Protein AF-A0A929DYA6-F1 (afdb_monomer_lite)

Secondary structure (DSSP, 8-state):
-TTPPEEE-SS-EEEPTTS-EEEESS-EEE--SS--SSTTB--SHHHHTT---

Sequence (53 aa):
MAGGPLKVTGPKRIKGSDGKIIKKDEPVFLCRCGNSSNKPFCDGTHKRNGFSE

pLDDT: mean 92.2, std 7.12, range [53.28, 96.88]

Structure (mmCIF, N/CA/C/O backbone):
data_AF-A0A929DYA6-F1
#
_entry.id   AF-A0A929DYA6-F1
#
loop_
_atom_site.group_PDB
_atom_site.id
_atom_site.type_symbol
_atom_site.label_atom_id
_atom_site.label_alt_id
_atom_site.label_comp_id
_atom_site.label_asym_id
_atom_site.label_entity_id
_atom_site.label_seq_id
_atom_site.pdbx_PDB_ins_code
_atom_site.Cartn_x
_atom_site.Cartn_y
_atom_site.Cartn_z
_atom_site.occupancy
_atom_site.B_iso_or_equiv
_atom_site.auth_seq_id
_atom_site.auth_comp_id
_atom_site.auth_asym_id
_atom_site.auth_atom_id
_atom_site.pdbx_PDB_model_num
ATOM 1 N N . MET A 1 1 ? 11.667 11.020 -2.691 1.00 53.28 1 MET A N 1
ATOM 2 C CA . MET A 1 1 ? 11.638 10.114 -3.856 1.00 53.28 1 MET A CA 1
ATOM 3 C C . MET A 1 1 ? 10.302 10.308 -4.548 1.00 53.28 1 MET A C 1
ATOM 5 O O . MET A 1 1 ? 9.285 9.979 -3.945 1.00 53.28 1 MET A O 1
ATOM 9 N N . ALA A 1 2 ? 10.297 10.910 -5.738 1.00 74.62 2 ALA A N 1
ATOM 10 C CA . ALA A 1 2 ? 9.130 10.857 -6.624 1.00 74.62 2 ALA A CA 1
ATOM 11 C C . ALA A 1 2 ? 8.808 9.376 -6.933 1.00 74.62 2 ALA A C 1
ATOM 13 O O . ALA A 1 2 ? 9.722 8.550 -6.878 1.00 74.62 2 ALA A O 1
ATOM 14 N N . GLY A 1 3 ? 7.541 9.003 -7.139 1.00 84.81 3 GLY A N 1
ATOM 15 C CA . GLY A 1 3 ? 7.162 7.600 -7.368 1.00 84.81 3 GLY A CA 1
ATOM 16 C C . GLY A 1 3 ? 7.036 6.717 -6.117 1.00 84.81 3 GLY A C 1
ATOM 17 O O . GLY A 1 3 ? 7.040 5.489 -6.201 1.00 84.81 3 GLY A O 1
ATOM 18 N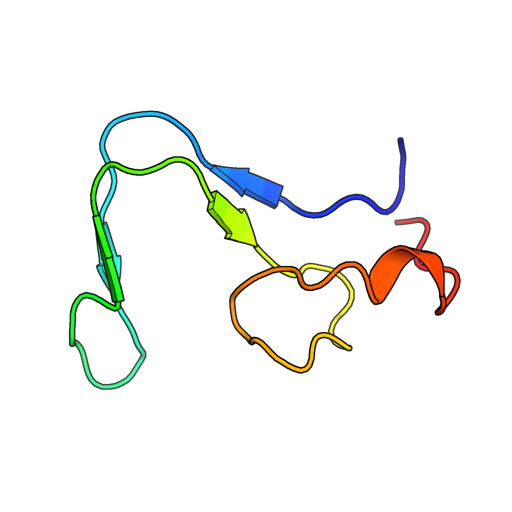 N . GLY A 1 4 ? 6.961 7.302 -4.921 1.00 90.94 4 GLY A N 1
ATOM 19 C CA . GLY A 1 4 ? 6.832 6.546 -3.671 1.00 90.94 4 GLY A CA 1
ATOM 20 C C . GLY A 1 4 ? 5.388 6.148 -3.318 1.00 90.94 4 GLY A C 1
ATOM 21 O O . GLY A 1 4 ? 4.426 6.725 -3.832 1.00 90.94 4 GLY A O 1
ATOM 22 N N . PRO A 1 5 ? 5.201 5.186 -2.397 1.00 95.56 5 PRO A N 1
ATOM 23 C CA . PRO A 1 5 ? 3.897 4.924 -1.797 1.00 95.56 5 PRO A CA 1
ATOM 24 C C . PRO A 1 5 ? 3.452 6.076 -0.887 1.00 95.56 5 PRO A C 1
ATOM 26 O O . PRO A 1 5 ? 4.271 6.855 -0.394 1.00 95.56 5 PRO A O 1
ATOM 29 N N . LEU A 1 6 ? 2.152 6.142 -0.590 1.00 94.25 6 LEU A N 1
ATOM 30 C CA . LEU A 1 6 ? 1.626 7.102 0.382 1.00 94.25 6 LEU A CA 1
ATOM 31 C C . LEU A 1 6 ? 1.879 6.589 1.800 1.00 94.25 6 LEU A C 1
ATOM 33 O O . LEU A 1 6 ? 1.357 5.542 2.186 1.00 94.25 6 LEU A O 1
ATOM 37 N N . LYS A 1 7 ? 2.666 7.326 2.584 1.00 95.25 7 LYS A N 1
ATOM 38 C CA . LYS A 1 7 ? 2.892 7.021 3.999 1.00 95.25 7 LYS A CA 1
ATOM 39 C C . LYS A 1 7 ? 1.753 7.603 4.835 1.00 95.25 7 LYS A C 1
ATOM 41 O O . LYS A 1 7 ? 1.570 8.815 4.857 1.00 95.25 7 LYS A O 1
ATOM 46 N N . VAL A 1 8 ? 1.027 6.748 5.551 1.00 94.81 8 VAL A N 1
ATOM 47 C CA . VAL A 1 8 ? -0.058 7.153 6.456 1.00 94.81 8 VAL A CA 1
ATOM 48 C C . VAL A 1 8 ? 0.370 6.904 7.899 1.00 94.81 8 VAL A C 1
ATOM 50 O O . VAL A 1 8 ? 0.625 5.766 8.297 1.00 94.81 8 VAL A O 1
ATOM 53 N N . THR A 1 9 ? 0.440 7.969 8.694 1.00 94.75 9 THR A N 1
ATOM 54 C CA . THR A 1 9 ? 0.839 7.953 10.113 1.00 94.75 9 THR A CA 1
ATOM 55 C C . THR A 1 9 ? -0.256 8.542 11.007 1.00 94.75 9 THR A C 1
ATOM 57 O O . THR A 1 9 ? -1.235 9.086 10.508 1.00 94.75 9 THR A O 1
ATOM 60 N N . GLY A 1 10 ? -0.101 8.422 12.331 1.00 92.00 10 GLY A N 1
ATOM 61 C CA . GLY A 1 10 ? -1.075 8.922 13.314 1.00 92.00 10 GLY A CA 1
ATOM 6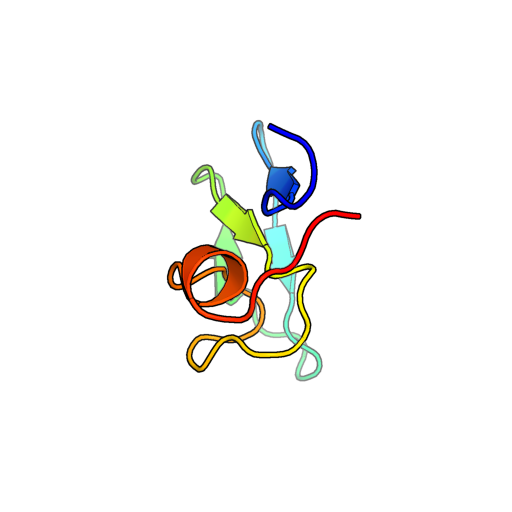2 C C . GLY A 1 10 ? -2.171 7.908 13.665 1.00 92.00 10 GLY A C 1
ATOM 63 O O . GLY A 1 10 ? -2.034 6.736 13.305 1.00 92.00 10 GLY A O 1
ATOM 64 N N . PRO A 1 11 ? -3.226 8.323 14.382 1.00 89.19 11 PRO A N 1
ATOM 65 C CA . PRO A 1 11 ? -4.399 7.495 14.630 1.00 89.19 11 PRO A CA 1
ATOM 66 C C . PRO A 1 11 ? -5.235 7.367 13.352 1.00 89.19 11 PRO A C 1
ATOM 68 O O . PRO A 1 11 ? -5.582 8.359 12.716 1.00 89.19 11 PRO A O 1
ATOM 71 N N . LYS A 1 12 ? -5.535 6.134 12.939 1.00 91.62 12 LYS A N 1
ATOM 72 C CA . LYS A 1 12 ? -6.281 5.852 11.698 1.00 91.62 12 LYS A CA 1
ATOM 73 C C . LYS A 1 12 ? -6.922 4.483 11.725 1.00 91.62 12 LYS A C 1
ATOM 75 O O . LYS A 1 12 ? -6.450 3.559 12.388 1.00 91.62 12 LYS A O 1
ATOM 80 N N . ARG A 1 13 ? -7.974 4.343 10.923 1.00 94.31 13 ARG A N 1
ATOM 81 C CA . ARG A 1 13 ? -8.658 3.078 10.663 1.00 94.31 13 ARG A CA 1
ATOM 82 C C . ARG A 1 13 ? -8.822 2.928 9.160 1.00 94.31 13 ARG A C 1
ATOM 84 O O . ARG A 1 13 ? -9.460 3.762 8.529 1.00 94.31 13 ARG A O 1
ATOM 91 N N . ILE A 1 14 ? -8.244 1.874 8.601 1.00 93.31 14 ILE A N 1
ATOM 92 C CA . ILE A 1 14 ? -8.386 1.547 7.185 1.00 93.31 14 ILE A CA 1
ATOM 93 C C . ILE A 1 14 ? -9.500 0.520 7.075 1.00 93.31 14 ILE A C 1
ATOM 95 O O . ILE A 1 14 ? -9.410 -0.562 7.659 1.00 93.31 14 ILE A O 1
ATOM 99 N N . LYS A 1 15 ? -10.557 0.898 6.362 1.00 95.69 15 LYS A N 1
ATOM 100 C CA . LYS A 1 15 ? -11.747 0.088 6.125 1.00 95.69 15 LYS A CA 1
ATOM 101 C C . LYS A 1 15 ? -11.675 -0.474 4.704 1.00 95.69 15 LYS A C 1
ATOM 103 O O . LYS A 1 15 ? -11.426 0.282 3.769 1.00 95.69 15 LYS A O 1
ATOM 108 N N . GLY A 1 16 ? -11.844 -1.785 4.565 1.00 92.50 16 GLY A N 1
ATOM 109 C CA . GLY A 1 16 ? -12.012 -2.434 3.266 1.00 92.50 16 GLY A CA 1
ATOM 110 C C . GLY A 1 16 ? -13.376 -2.113 2.656 1.00 92.50 16 GLY A C 1
ATOM 111 O O . GLY A 1 16 ? -14.265 -1.598 3.338 1.00 92.50 16 GLY A O 1
ATOM 112 N N . SER A 1 17 ? -13.559 -2.433 1.377 1.00 92.38 17 SER A N 1
ATOM 113 C CA . SER A 1 17 ? -14.831 -2.221 0.671 1.00 92.38 17 SER A CA 1
ATOM 114 C C . SER A 1 17 ? -15.996 -3.004 1.293 1.00 92.38 17 SER A C 1
ATOM 116 O O . SER A 1 17 ? -17.129 -2.542 1.273 1.00 92.38 17 SER A O 1
ATOM 118 N N . ASP A 1 18 ? -15.707 -4.157 1.898 1.00 94.62 18 ASP A N 1
ATOM 119 C CA . ASP A 1 18 ? -16.631 -5.002 2.670 1.00 94.62 18 ASP A CA 1
ATOM 120 C C . ASP A 1 18 ? -16.980 -4.419 4.052 1.00 94.62 18 ASP A C 1
ATOM 122 O O . ASP A 1 18 ? -17.882 -4.869 4.751 1.00 94.62 18 ASP A O 1
ATOM 126 N N . GLY A 1 19 ? -16.251 -3.387 4.457 1.00 92.81 19 GLY A N 1
ATOM 127 C CA . GLY A 1 19 ? -16.476 -2.642 5.673 1.00 92.81 19 GLY A CA 1
ATOM 128 C C . GLY A 1 19 ? -15.730 -3.128 6.910 1.00 92.81 19 GLY A C 1
ATOM 129 O O . GLY A 1 19 ? -15.802 -2.465 7.952 1.00 92.81 19 GLY A O 1
ATOM 130 N N . LYS A 1 20 ? -14.947 -4.202 6.800 1.00 94.88 20 LYS A N 1
ATOM 131 C CA . LYS A 1 20 ? -14.031 -4.640 7.851 1.00 94.88 20 LYS A CA 1
ATOM 132 C C . LYS A 1 20 ? -12.857 -3.678 8.005 1.00 94.88 20 LYS A C 1
ATOM 134 O O . LYS A 1 20 ? -12.342 -3.111 7.042 1.00 94.88 20 LYS A O 1
ATOM 139 N N . ILE A 1 21 ? -12.390 -3.523 9.241 1.00 93.56 21 ILE A N 1
ATOM 140 C CA . ILE A 1 21 ? -11.134 -2.825 9.517 1.00 93.56 21 ILE A CA 1
ATOM 141 C C . ILE A 1 21 ? -9.966 -3.760 9.195 1.00 93.56 21 ILE A C 1
ATOM 143 O O . ILE A 1 21 ? -9.836 -4.814 9.814 1.00 93.56 21 ILE A O 1
ATOM 147 N N . ILE A 1 22 ? -9.115 -3.359 8.250 1.00 93.56 22 ILE A N 1
ATOM 148 C CA . ILE A 1 22 ? -7.947 -4.142 7.813 1.00 93.56 22 ILE A CA 1
ATOM 149 C C . ILE A 1 22 ? -6.653 -3.717 8.516 1.00 93.56 22 ILE A C 1
ATOM 151 O O . ILE A 1 22 ? -5.784 -4.549 8.762 1.00 93.56 22 ILE A O 1
ATOM 155 N N . LYS A 1 23 ? -6.530 -2.438 8.893 1.00 93.19 23 LYS A N 1
ATOM 156 C CA . LYS A 1 23 ? -5.424 -1.908 9.704 1.00 93.19 23 LYS A CA 1
ATOM 157 C C . LYS A 1 23 ? -5.914 -0.775 10.600 1.00 93.19 23 LYS A C 1
ATOM 159 O O . LYS A 1 23 ? -6.773 0.016 10.204 1.00 93.19 23 LYS A O 1
ATOM 164 N N . LYS A 1 24 ? -5.353 -0.694 11.804 1.00 93.88 24 LYS A N 1
ATOM 165 C CA . LYS A 1 24 ? -5.669 0.326 12.806 1.00 93.88 24 LYS A CA 1
ATOM 166 C C . LYS A 1 24 ? -4.383 0.765 13.505 1.00 93.88 24 LYS A C 1
ATOM 168 O O . LYS A 1 24 ? -3.576 -0.085 13.854 1.00 93.88 24 LYS A O 1
ATOM 173 N N . ASP A 1 25 ? -4.209 2.076 13.655 1.00 89.56 25 ASP A N 1
ATOM 174 C CA . ASP A 1 25 ? -3.172 2.757 14.451 1.00 89.56 25 ASP A CA 1
ATOM 175 C C . ASP A 1 25 ? -1.689 2.444 14.145 1.00 89.56 25 ASP A C 1
ATOM 177 O O . ASP A 1 25 ? -0.820 3.226 14.513 1.00 89.56 25 ASP A O 1
ATOM 181 N N . GLU A 1 26 ? -1.368 1.485 13.278 1.00 90.75 26 GLU A N 1
ATOM 182 C CA . GLU A 1 26 ? -0.005 1.200 12.794 1.00 90.75 26 GLU A CA 1
ATOM 183 C C . GLU A 1 26 ? 0.338 1.977 11.510 1.00 90.75 26 GLU A C 1
ATOM 185 O O . GLU A 1 26 ? -0.508 2.053 10.618 1.00 90.75 26 GLU A O 1
ATOM 190 N N . PRO A 1 27 ? 1.513 2.626 11.390 1.00 94.12 27 PRO A N 1
ATOM 191 C CA . PRO A 1 27 ? 1.905 3.307 10.157 1.00 94.12 27 PRO A CA 1
ATOM 192 C C . PRO A 1 27 ? 1.878 2.354 8.960 1.00 94.12 27 PRO A C 1
ATOM 194 O O . PRO A 1 27 ? 2.408 1.250 9.023 1.00 94.12 27 PRO A O 1
ATOM 197 N N . VAL A 1 28 ? 1.290 2.801 7.852 1.00 95.69 28 VAL A N 1
ATOM 198 C CA . VAL A 1 28 ? 1.203 1.995 6.629 1.00 95.69 28 VAL A CA 1
ATOM 199 C C . VAL A 1 28 ? 1.739 2.746 5.424 1.00 95.69 28 VAL A C 1
ATOM 201 O O . VAL A 1 28 ? 1.803 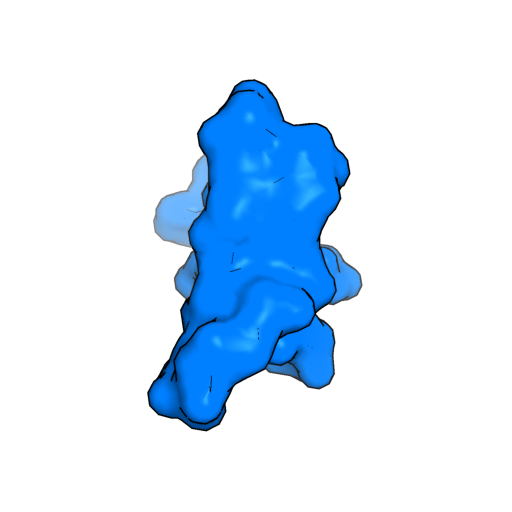3.977 5.404 1.00 95.69 28 VAL A O 1
ATOM 204 N N . PHE A 1 29 ? 2.059 1.980 4.388 1.00 96.50 29 PHE A N 1
ATOM 205 C CA . PHE A 1 29 ? 2.383 2.484 3.065 1.00 96.50 29 PHE A CA 1
ATOM 206 C C . PHE A 1 29 ? 1.326 1.986 2.087 1.00 96.50 29 PHE A C 1
ATOM 208 O O . PHE A 1 29 ? 1.194 0.779 1.888 1.00 96.50 29 PHE A O 1
ATOM 215 N N . LEU A 1 30 ? 0.565 2.899 1.491 1.00 95.88 30 LEU A N 1
ATOM 216 C CA . LEU A 1 30 ? -0.455 2.564 0.503 1.00 95.88 30 LEU A CA 1
ATOM 217 C C . LEU A 1 30 ? 0.144 2.553 -0.900 1.00 95.88 30 LEU A C 1
ATOM 219 O O . LEU A 1 30 ? 0.962 3.406 -1.258 1.00 95.88 30 LEU A O 1
ATOM 223 N N . CYS A 1 31 ? -0.266 1.566 -1.691 1.00 96.50 31 CYS A N 1
ATOM 224 C CA . CYS A 1 31 ? 0.122 1.471 -3.086 1.00 96.50 31 CYS A CA 1
ATOM 225 C C . CYS A 1 31 ? -0.468 2.650 -3.865 1.00 96.50 31 CYS A C 1
ATOM 227 O O . CYS A 1 31 ? -1.673 2.881 -3.832 1.00 96.50 31 CYS A O 1
ATOM 229 N N . ARG A 1 32 ? 0.397 3.354 -4.599 1.00 94.94 32 ARG A N 1
ATOM 230 C CA . ARG A 1 32 ? 0.002 4.382 -5.570 1.00 94.94 32 ARG A CA 1
ATOM 231 C C . ARG A 1 32 ? 0.302 3.983 -7.019 1.00 94.94 32 ARG A C 1
ATOM 233 O O . ARG A 1 32 ? -0.314 4.509 -7.929 1.00 94.94 32 ARG A O 1
ATOM 240 N N . CYS A 1 33 ? 1.183 3.002 -7.234 1.00 95.56 33 CYS A N 1
ATOM 241 C CA . CYS A 1 33 ? 1.627 2.581 -8.568 1.00 95.56 33 CYS A CA 1
ATOM 242 C C . CYS A 1 33 ? 0.692 1.590 -9.288 1.00 95.56 33 CYS A C 1
ATOM 244 O O . CYS A 1 33 ? 1.041 1.097 -10.358 1.00 95.56 33 CYS A O 1
ATOM 246 N N . GLY A 1 34 ? -0.422 1.179 -8.670 1.00 94.81 34 GLY A N 1
ATOM 247 C CA . GLY A 1 34 ? -1.407 0.256 -9.255 1.00 94.81 34 GLY A CA 1
ATOM 248 C C . GLY A 1 34 ? -0.989 -1.218 -9.382 1.00 94.81 34 GLY A C 1
ATOM 249 O O . GLY A 1 34 ? -1.852 -2.067 -9.588 1.00 94.81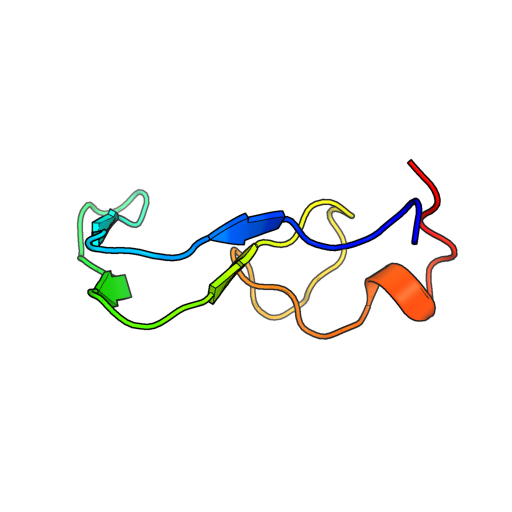 34 GLY A O 1
ATOM 250 N N . ASN A 1 35 ? 0.289 -1.555 -9.194 1.00 96.06 35 ASN A N 1
ATOM 251 C CA . ASN A 1 35 ? 0.846 -2.878 -9.519 1.00 96.06 35 ASN A CA 1
ATOM 252 C C . ASN A 1 35 ? 1.204 -3.747 -8.301 1.00 96.06 35 ASN A C 1
ATOM 254 O O . ASN A 1 35 ? 1.815 -4.801 -8.452 1.00 96.06 35 ASN A O 1
ATOM 258 N N . SER A 1 36 ? 0.861 -3.323 -7.082 1.00 96.88 36 SER A N 1
ATOM 259 C CA . SER A 1 36 ? 1.138 -4.143 -5.897 1.00 96.88 36 SER A CA 1
ATOM 260 C C . SER A 1 36 ? 0.329 -5.442 -5.896 1.00 96.88 36 SER A C 1
ATOM 262 O O . SER A 1 36 ? -0.845 -5.432 -6.264 1.00 96.88 36 SER A O 1
ATOM 264 N N . SER A 1 37 ? 0.930 -6.535 -5.425 1.00 96.75 37 SER A N 1
ATOM 265 C CA . SER A 1 37 ? 0.226 -7.798 -5.153 1.00 96.75 37 SER A CA 1
ATOM 266 C C . SER A 1 37 ? -0.430 -7.825 -3.766 1.00 96.75 37 SER A C 1
ATOM 268 O O . SER A 1 37 ? -1.259 -8.686 -3.498 1.00 96.75 37 SER A O 1
ATOM 270 N N . ASN A 1 38 ? -0.106 -6.865 -2.891 1.00 95.06 38 ASN A N 1
ATOM 271 C CA . ASN A 1 38 ? -0.630 -6.768 -1.524 1.00 95.06 38 ASN A CA 1
ATOM 272 C C . ASN A 1 38 ? -1.578 -5.566 -1.352 1.00 95.06 38 ASN A C 1
ATOM 274 O O . ASN A 1 38 ? -1.487 -4.810 -0.383 1.00 95.06 38 ASN A O 1
ATOM 278 N N . LYS A 1 39 ? -2.458 -5.328 -2.331 1.00 94.31 39 LYS A N 1
ATOM 279 C CA . LYS A 1 39 ? -3.364 -4.168 -2.313 1.00 94.31 39 LYS A CA 1
ATOM 280 C C . LYS A 1 39 ? -4.255 -4.190 -1.061 1.00 94.31 39 LYS A C 1
ATOM 282 O O . LYS A 1 39 ? -4.714 -5.257 -0.664 1.00 94.31 39 LYS A O 1
ATOM 287 N N . PRO A 1 40 ? -4.536 -3.023 -0.455 1.00 94.50 40 PRO A N 1
ATOM 288 C CA . PRO A 1 40 ? -4.187 -1.662 -0.892 1.00 94.50 40 PRO A CA 1
ATOM 289 C C . PRO A 1 40 ? -2.778 -1.195 -0.475 1.00 94.50 40 PRO A C 1
ATOM 291 O O . PRO A 1 40 ? -2.423 -0.033 -0.678 1.00 94.50 40 PRO A O 1
ATOM 294 N N . PHE A 1 41 ? -1.967 -2.065 0.122 1.00 96.44 41 PHE A N 1
ATOM 295 C CA . PHE A 1 41 ? -0.653 -1.725 0.653 1.00 96.44 41 PHE A CA 1
ATOM 296 C C . PHE A 1 41 ? 0.442 -1.816 -0.404 1.00 96.44 41 PHE A C 1
ATOM 298 O O . PHE A 1 41 ? 0.292 -2.438 -1.450 1.00 96.44 41 PHE A O 1
ATOM 305 N N . CYS A 1 42 ? 1.558 -1.153 -0.135 1.00 96.75 42 CYS A N 1
ATOM 306 C CA . CYS A 1 42 ? 2.748 -1.210 -0.962 1.00 96.75 42 CYS A CA 1
ATOM 307 C C . CYS A 1 42 ? 3.609 -2.431 -0.605 1.00 96.75 42 CYS A C 1
ATOM 309 O O . CYS A 1 42 ? 3.958 -2.629 0.554 1.00 96.75 42 CYS A O 1
ATOM 311 N N . ASP A 1 43 ? 4.037 -3.176 -1.621 1.00 96.56 43 ASP A N 1
ATOM 312 C CA . ASP A 1 43 ? 4.946 -4.335 -1.548 1.00 96.56 43 ASP A CA 1
ATOM 313 C C . ASP A 1 43 ? 6.322 -4.062 -2.191 1.00 96.56 43 ASP A C 1
ATOM 315 O O . ASP A 1 43 ? 7.131 -4.965 -2.371 1.00 96.56 43 ASP A O 1
ATOM 319 N N . GLY A 1 44 ? 6.587 -2.813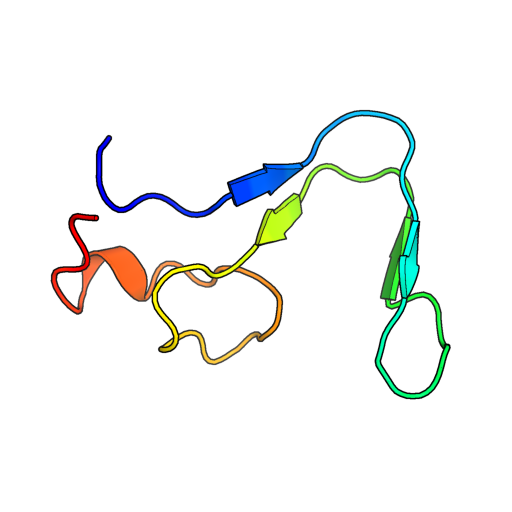 -2.586 1.00 94.44 44 GLY A N 1
ATOM 320 C CA . GLY A 1 44 ? 7.830 -2.420 -3.255 1.00 94.44 44 GLY A CA 1
ATOM 321 C C . GLY A 1 44 ? 7.809 -2.548 -4.780 1.00 94.44 44 GLY A C 1
ATOM 322 O O . GLY A 1 44 ? 8.771 -2.132 -5.422 1.00 94.44 44 GLY A O 1
ATOM 323 N N . THR A 1 45 ? 6.715 -3.024 -5.388 1.00 96.00 45 THR A N 1
ATOM 324 C CA . THR A 1 45 ? 6.618 -3.177 -6.853 1.00 96.00 45 THR A CA 1
ATOM 325 C C . THR A 1 45 ? 6.818 -1.865 -7.621 1.00 96.00 45 THR A C 1
ATOM 327 O O . THR A 1 45 ? 7.369 -1.902 -8.718 1.00 96.00 45 THR A O 1
ATOM 330 N N . HIS A 1 46 ? 6.510 -0.709 -7.015 1.00 94.81 46 HIS A N 1
ATOM 331 C CA . HIS A 1 46 ? 6.779 0.622 -7.588 1.00 94.81 46 HIS A CA 1
ATOM 332 C C . HIS A 1 46 ? 8.249 0.838 -8.004 1.00 94.81 46 HIS A C 1
ATOM 334 O O . HIS A 1 46 ? 8.530 1.565 -8.948 1.00 94.81 46 HIS A O 1
ATOM 340 N N . LYS A 1 47 ? 9.200 0.184 -7.322 1.00 93.38 47 LYS A N 1
ATOM 341 C CA . LYS A 1 47 ? 10.629 0.281 -7.657 1.00 93.38 47 LYS A CA 1
ATOM 342 C C . LYS A 1 47 ? 10.993 -0.510 -8.912 1.00 93.38 47 LYS A C 1
ATOM 344 O O . LYS A 1 47 ? 11.946 -0.164 -9.594 1.00 93.38 47 LYS A O 1
ATOM 349 N N . ARG A 1 48 ? 10.265 -1.598 -9.180 1.00 93.50 48 ARG A N 1
ATOM 350 C CA . ARG A 1 48 ? 10.538 -2.528 -10.287 1.00 93.50 48 ARG A CA 1
ATOM 351 C C . ARG A 1 48 ? 9.813 -2.132 -11.568 1.00 93.50 48 ARG A C 1
ATOM 353 O O . ARG A 1 48 ? 10.315 -2.410 -12.645 1.00 93.50 48 ARG A O 1
ATOM 360 N N . ASN A 1 49 ? 8.647 -1.497 -11.450 1.00 92.44 49 ASN A N 1
ATOM 361 C CA . ASN A 1 49 ? 7.838 -1.082 -12.598 1.00 92.44 49 ASN A CA 1
ATOM 362 C C . ASN A 1 49 ? 8.123 0.357 -13.069 1.00 92.44 49 ASN A C 1
ATOM 364 O O . ASN A 1 49 ? 7.387 0.864 -13.908 1.00 92.44 49 ASN A O 1
ATOM 368 N N . GLY A 1 50 ? 9.144 1.022 -12.514 1.00 88.12 50 GLY A N 1
ATOM 369 C CA . GLY A 1 50 ? 9.550 2.364 -12.936 1.00 88.12 50 GLY A CA 1
ATOM 370 C C . GLY A 1 50 ? 8.556 3.477 -12.593 1.00 88.12 50 GLY A C 1
ATOM 371 O O . GLY A 1 50 ? 8.576 4.515 -13.243 1.00 88.12 50 GLY A O 1
ATOM 372 N N . PHE A 1 51 ? 7.681 3.287 -11.601 1.00 93.00 51 PHE A N 1
ATOM 373 C CA . PHE A 1 51 ? 6.729 4.323 -11.199 1.00 93.00 51 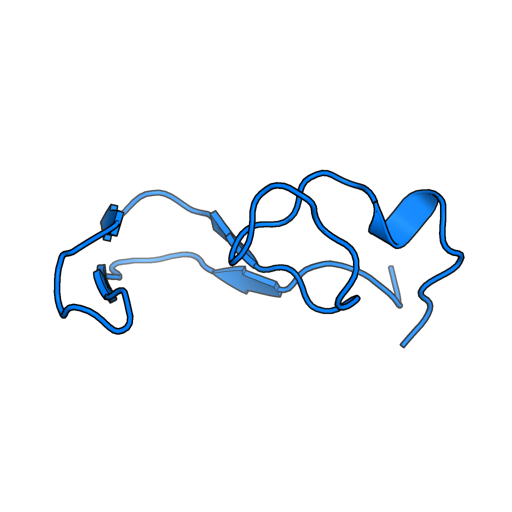PHE A CA 1
ATOM 374 C C . PHE A 1 51 ? 7.463 5.556 -10.646 1.00 93.00 51 PHE A C 1
ATOM 376 O O . PHE A 1 51 ? 8.231 5.442 -9.690 1.00 93.00 51 PHE A O 1
ATOM 383 N N . SER A 1 52 ? 7.216 6.727 -11.239 1.00 84.75 52 SER A N 1
ATOM 384 C CA . SER A 1 52 ? 7.960 7.969 -10.970 1.00 84.75 52 SER A CA 1
ATOM 385 C C . SER A 1 52 ? 7.083 9.204 -10.721 1.00 84.75 52 SER A C 1
ATOM 387 O O . SER A 1 52 ? 7.623 10.301 -10.596 1.00 84.75 52 SER A O 1
ATOM 389 N N . GLU A 1 53 ? 5.760 9.040 -10.636 1.00 72.69 53 GLU A N 1
ATOM 390 C CA . GLU A 1 53 ? 4.794 10.125 -10.371 1.00 72.69 53 GLU A CA 1
ATOM 391 C C . GLU A 1 53 ? 4.686 10.502 -8.885 1.00 72.69 53 GLU A C 1
ATOM 393 O O . GLU A 1 53 ? 4.828 9.620 -7.999 1.00 72.69 53 GLU A O 1
#

Foldseek 3Di:
DAQFFDWDADFDFDADPVGDTPDTHDIFTADPPPDDPPPRGDPPVSVVVVRGD

Radius of gyration: 11.78 Å; chains: 1; bounding box: 28×19×28 Å